Protein AF-A0A1Y3M744-F1 (afdb_monomer_lite)

Organism: NCBI:txid64104

Radius of gyration: 19.41 Å; chains: 1; bounding box: 50×24×48 Å

Secondary structure (DSSP, 8-state):
-HHHHHHHHHHHHHHHHHHHHHHHHHHHHH--EETTTEE-TTT-GGGSS--HHHHHHHHHHHHHHHHHHHHHHHHHTT--TTSHHHHHHHHHHHHHHHHHHHHHHHHHHHHHHHHHHHHHH-----

Sequence (126 aa):
MLIGFIVSGAVVVIMMIVILGIVIPFDRKYIVRTNGYKIDFTKTKIYFRWNVFDTISVCLAVYACICVQVLNILVSSGFTVQNPYVQFFTNQSQVWTLVASGYLISRISLTLKGIKEIKKHGADWE

pLDDT: mean 72.65, std 12.32, range [37.19, 88.81]

Structure (mmCIF, N/CA/C/O backbone):
data_AF-A0A1Y3M744-F1
#
_entry.id   AF-A0A1Y3M744-F1
#
loop_
_atom_site.group_PDB
_atom_site.id
_atom_site.type_symbol
_atom_site.label_atom_id
_atom_site.label_alt_id
_atom_site.label_comp_id
_atom_site.label_asym_id
_atom_site.label_entity_id
_atom_site.label_seq_id
_atom_site.pdbx_PDB_ins_code
_atom_site.Cartn_x
_atom_site.Cartn_y
_atom_site.Cartn_z
_atom_site.occupancy
_atom_site.B_iso_or_equiv
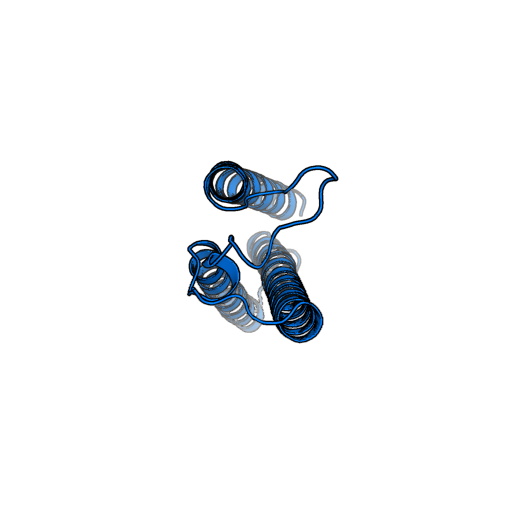_atom_site.auth_seq_id
_atom_site.auth_comp_id
_atom_site.auth_asym_id
_atom_site.auth_atom_id
_atom_site.pdbx_PDB_model_num
ATOM 1 N N . MET A 1 1 ? 15.277 9.211 -16.647 1.00 51.38 1 MET A N 1
ATOM 2 C CA . MET A 1 1 ? 15.242 9.380 -15.177 1.00 51.38 1 MET A CA 1
ATOM 3 C C . MET A 1 1 ? 13.916 9.971 -14.688 1.00 51.38 1 MET A C 1
ATOM 5 O O . MET A 1 1 ? 13.232 9.293 -13.945 1.00 51.38 1 MET A O 1
ATOM 9 N N . LEU A 1 2 ? 13.469 11.156 -15.134 1.00 60.50 2 LEU A N 1
ATOM 10 C CA . LEU A 1 2 ? 12.217 11.754 -14.616 1.00 60.50 2 LEU A CA 1
ATOM 11 C C . LEU A 1 2 ? 10.923 10.988 -14.957 1.00 60.50 2 LEU A C 1
ATOM 13 O O . LEU A 1 2 ? 10.002 10.958 -14.148 1.00 60.50 2 LEU A O 1
ATOM 17 N N . ILE A 1 3 ? 10.843 10.358 -16.132 1.00 71.62 3 ILE A N 1
ATOM 18 C CA . ILE A 1 3 ? 9.584 9.776 -16.630 1.00 71.62 3 ILE A CA 1
ATOM 19 C C . ILE A 1 3 ? 9.099 8.614 -15.745 1.00 71.62 3 IL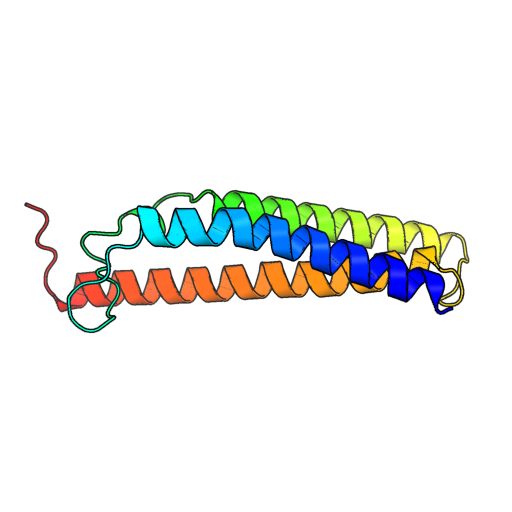E A C 1
ATOM 21 O O . ILE A 1 3 ? 7.920 8.562 -15.411 1.00 71.62 3 ILE A O 1
ATOM 25 N N . GLY A 1 4 ? 9.998 7.727 -15.296 1.00 61.84 4 GLY A N 1
ATOM 26 C CA . GLY A 1 4 ? 9.630 6.597 -14.428 1.00 61.84 4 GLY A CA 1
ATOM 27 C C . GLY A 1 4 ? 9.082 7.043 -13.067 1.00 61.84 4 GLY A C 1
ATOM 28 O O . GLY A 1 4 ? 8.125 6.462 -12.559 1.00 61.84 4 GLY A O 1
ATOM 29 N N . PHE A 1 5 ? 9.631 8.127 -12.511 1.00 68.38 5 PHE A N 1
ATOM 30 C CA . PHE A 1 5 ? 9.164 8.711 -11.254 1.00 68.38 5 PHE A CA 1
ATOM 31 C C . PHE A 1 5 ? 7.817 9.430 -11.410 1.00 68.38 5 PHE A C 1
ATOM 33 O O . PHE A 1 5 ? 6.920 9.219 -10.598 1.00 68.38 5 PHE A O 1
ATOM 40 N N . ILE A 1 6 ? 7.642 10.221 -12.477 1.00 75.69 6 ILE A N 1
ATOM 41 C CA . ILE A 1 6 ? 6.385 10.933 -12.764 1.00 75.69 6 ILE A CA 1
ATOM 42 C C . ILE A 1 6 ? 5.239 9.940 -12.987 1.00 75.69 6 ILE A C 1
ATOM 44 O O . ILE A 1 6 ? 4.171 10.088 -12.394 1.00 75.69 6 ILE A O 1
ATOM 48 N N . VAL A 1 7 ? 5.468 8.900 -13.795 1.00 75.75 7 VAL A N 1
ATOM 49 C CA . VAL A 1 7 ? 4.457 7.867 -14.067 1.00 75.75 7 VAL A CA 1
ATOM 50 C C . VAL A 1 7 ? 4.136 7.078 -12.795 1.00 75.75 7 VAL A C 1
ATOM 52 O O . VAL A 1 7 ? 2.966 6.852 -12.499 1.00 75.75 7 VAL A O 1
ATOM 55 N N . SER A 1 8 ? 5.145 6.729 -11.987 1.00 73.56 8 SER A N 1
ATOM 56 C CA . SER A 1 8 ? 4.919 6.094 -10.682 1.00 73.56 8 SER A CA 1
ATOM 57 C C . SER A 1 8 ? 4.084 6.977 -9.754 1.00 73.56 8 SER A C 1
ATOM 59 O O . SER A 1 8 ? 3.121 6.500 -9.157 1.00 73.56 8 SER A O 1
ATOM 61 N N . GLY A 1 9 ? 4.409 8.267 -9.656 1.00 75.19 9 GLY A N 1
ATOM 62 C CA . GLY A 1 9 ? 3.666 9.221 -8.834 1.00 75.19 9 GLY A CA 1
ATOM 63 C C . GLY A 1 9 ? 2.202 9.334 -9.256 1.00 75.19 9 GLY A C 1
ATOM 64 O O . GLY A 1 9 ? 1.315 9.257 -8.409 1.00 75.19 9 GLY A O 1
ATOM 65 N N . ALA A 1 10 ? 1.936 9.422 -10.561 1.00 81.00 10 ALA A N 1
ATOM 66 C CA . ALA A 1 10 ? 0.575 9.465 -11.088 1.00 81.00 10 ALA A CA 1
ATOM 67 C C . ALA A 1 10 ? -0.230 8.205 -10.720 1.00 81.00 10 ALA A C 1
ATOM 69 O O . ALA A 1 10 ? -1.366 8.314 -10.261 1.00 81.00 10 ALA A O 1
ATOM 70 N N . VAL A 1 11 ? 0.372 7.016 -10.843 1.00 81.31 11 VAL A N 1
ATOM 71 C CA . VAL A 1 11 ? -0.281 5.746 -10.478 1.00 81.31 11 VAL A CA 1
ATOM 72 C C . VAL A 1 11 ? -0.589 5.680 -8.980 1.00 81.31 11 VAL A C 1
ATOM 74 O O . VAL A 1 11 ? -1.689 5.268 -8.610 1.00 81.31 11 VAL A O 1
ATOM 77 N N . VAL A 1 12 ? 0.329 6.136 -8.115 1.00 83.06 12 VAL A N 1
ATOM 78 C CA . VAL A 1 12 ? 0.074 6.207 -6.663 1.00 83.06 12 VAL A CA 1
ATO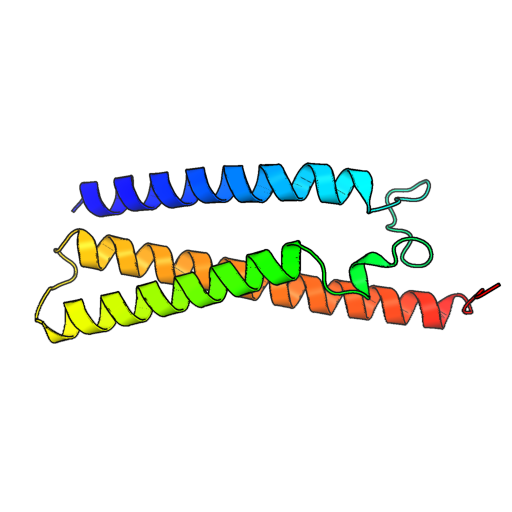M 79 C C . VAL A 1 12 ? -1.112 7.120 -6.367 1.00 83.06 12 VAL A C 1
ATOM 81 O O . VAL A 1 12 ? -2.008 6.729 -5.621 1.00 83.06 12 VAL A O 1
ATOM 84 N N . VAL A 1 13 ? -1.147 8.314 -6.963 1.00 84.12 13 VAL A N 1
ATOM 85 C CA . VAL A 1 13 ? -2.223 9.288 -6.731 1.00 84.12 13 VAL A CA 1
ATOM 86 C C . VAL A 1 13 ? -3.575 8.734 -7.177 1.00 84.12 13 VAL A C 1
ATOM 88 O O . VAL A 1 13 ? -4.541 8.810 -6.420 1.00 84.12 13 VAL A O 1
ATOM 91 N N . ILE A 1 14 ? -3.651 8.124 -8.362 1.00 86.25 14 ILE A N 1
ATOM 92 C CA . ILE A 1 14 ? -4.899 7.546 -8.882 1.00 86.25 14 ILE A CA 1
ATOM 93 C C . ILE A 1 14 ? -5.393 6.419 -7.971 1.00 86.25 14 ILE A C 1
ATOM 95 O O . ILE A 1 14 ? -6.554 6.418 -7.561 1.00 86.25 14 ILE A O 1
ATOM 99 N N . MET A 1 15 ? -4.514 5.487 -7.600 1.00 80.94 15 MET A N 1
ATOM 100 C CA . MET A 1 15 ? -4.868 4.382 -6.707 1.00 80.94 15 MET A CA 1
ATOM 101 C C . MET A 1 15 ? -5.301 4.890 -5.325 1.00 80.94 15 MET A C 1
ATOM 103 O O . MET A 1 15 ? -6.272 4.385 -4.767 1.00 80.94 15 MET A O 1
ATOM 107 N N . MET A 1 16 ? -4.657 5.934 -4.794 1.00 80.69 16 MET A N 1
ATOM 108 C CA . MET A 1 16 ? -5.069 6.570 -3.539 1.00 80.69 16 MET A CA 1
ATOM 109 C C . MET A 1 16 ? -6.458 7.206 -3.630 1.00 80.69 16 MET A C 1
ATOM 111 O O . MET A 1 16 ? -7.242 7.062 -2.695 1.00 80.69 16 MET A O 1
ATOM 115 N N . ILE A 1 17 ? -6.796 7.865 -4.742 1.00 83.50 17 ILE A N 1
ATOM 116 C CA . ILE A 1 17 ? -8.138 8.427 -4.958 1.00 83.50 17 ILE A CA 1
ATOM 117 C C . ILE A 1 17 ? -9.188 7.312 -4.972 1.00 83.50 17 ILE A C 1
ATOM 119 O O . ILE A 1 17 ? -10.223 7.449 -4.324 1.00 83.50 17 ILE A O 1
ATOM 123 N N . VAL A 1 18 ? -8.914 6.197 -5.656 1.00 82.81 18 VAL A N 1
ATOM 124 C CA . VAL A 1 18 ? -9.824 5.039 -5.694 1.00 82.81 18 VAL A CA 1
ATOM 125 C C . VAL A 1 18 ? -10.007 4.446 -4.298 1.00 82.81 18 VAL A C 1
ATOM 127 O O . VAL A 1 18 ? -11.139 4.231 -3.866 1.00 82.81 18 VAL A O 1
ATOM 130 N N . ILE A 1 19 ? -8.909 4.239 -3.565 1.00 78.81 19 ILE A N 1
ATOM 131 C CA . ILE A 1 19 ? -8.952 3.715 -2.197 1.00 78.81 19 ILE A CA 1
ATOM 132 C C . ILE A 1 19 ? -9.774 4.653 -1.312 1.00 78.81 19 ILE A C 1
ATOM 134 O O . ILE A 1 19 ? -10.741 4.203 -0.704 1.00 78.81 19 ILE A O 1
ATOM 138 N N . LEU A 1 20 ? -9.468 5.955 -1.284 1.00 76.81 20 LEU A N 1
ATOM 139 C CA . LEU A 1 20 ? -10.203 6.944 -0.486 1.00 76.81 20 LEU A CA 1
ATOM 140 C C . LEU A 1 20 ? -11.681 7.045 -0.886 1.00 76.81 20 LEU A C 1
ATOM 142 O O . LEU A 1 20 ? -12.542 7.167 -0.013 1.00 76.81 20 LEU A O 1
ATOM 146 N N . GLY A 1 21 ? -11.983 6.932 -2.180 1.00 77.50 21 GLY A N 1
ATOM 147 C CA . GLY A 1 21 ? -13.343 6.900 -2.710 1.00 77.50 21 GLY A CA 1
ATOM 148 C C . GLY A 1 21 ? -14.165 5.717 -2.197 1.00 77.50 21 GLY A C 1
ATOM 149 O O . GLY A 1 21 ? -15.374 5.850 -2.042 1.00 77.50 21 GLY A O 1
ATOM 150 N N . ILE A 1 22 ? -13.524 4.593 -1.867 1.00 76.00 22 ILE A N 1
ATOM 151 C CA . ILE A 1 22 ? -14.171 3.442 -1.222 1.00 76.00 22 ILE A CA 1
ATOM 152 C C . ILE A 1 22 ? -14.175 3.608 0.304 1.00 76.00 22 ILE A C 1
ATOM 154 O O . ILE A 1 22 ? -15.187 3.331 0.947 1.00 76.00 22 ILE A O 1
ATOM 158 N N . VAL A 1 23 ? -13.075 4.106 0.884 1.00 71.12 23 VAL A N 1
ATOM 159 C CA . VAL A 1 23 ? -12.886 4.273 2.334 1.00 71.12 23 VAL A CA 1
ATOM 160 C C . VAL A 1 23 ? -13.930 5.203 2.937 1.00 71.12 23 VAL A C 1
ATOM 162 O O . VAL A 1 23 ? -14.593 4.841 3.903 1.00 71.12 23 VAL A O 1
ATOM 165 N N . ILE A 1 24 ? -14.078 6.407 2.383 1.00 72.88 24 ILE A N 1
ATOM 166 C CA . ILE A 1 24 ? -14.909 7.476 2.949 1.00 72.88 24 ILE A CA 1
ATOM 167 C C . ILE A 1 24 ? -16.391 7.080 3.070 1.00 72.88 24 ILE A C 1
ATOM 169 O O . ILE A 1 24 ? -16.958 7.266 4.152 1.00 72.88 24 ILE A O 1
ATOM 173 N N . PRO A 1 25 ? -17.060 6.543 2.028 1.00 68.31 25 PRO A N 1
ATOM 174 C CA . PRO A 1 25 ? -18.454 6.131 2.157 1.00 68.31 25 PRO A CA 1
ATOM 175 C C . PRO A 1 25 ? -18.612 4.935 3.098 1.00 68.31 25 PRO A C 1
ATOM 177 O O . PRO A 1 25 ? -19.610 4.869 3.815 1.00 68.31 25 PRO A O 1
ATOM 180 N N . PHE A 1 26 ? -17.637 4.022 3.151 1.00 65.62 26 PHE A N 1
ATOM 181 C CA . PHE A 1 26 ? -17.658 2.917 4.107 1.00 65.62 26 PHE A CA 1
ATOM 182 C C . PHE A 1 26 ? -17.506 3.409 5.554 1.00 65.62 26 PHE A C 1
ATOM 184 O O . PHE A 1 26 ? -18.285 2.997 6.409 1.00 65.62 26 PHE A O 1
ATOM 191 N N . ASP A 1 27 ? -16.562 4.317 5.824 1.00 64.69 27 ASP A N 1
ATOM 192 C CA . ASP A 1 27 ? -16.350 4.934 7.141 1.00 64.69 27 ASP A CA 1
ATOM 193 C C . ASP A 1 27 ? -17.641 5.610 7.618 1.00 64.69 27 ASP A C 1
ATOM 195 O O . ASP A 1 27 ? -18.153 5.296 8.690 1.00 64.69 27 ASP A O 1
ATOM 199 N N . ARG A 1 28 ? -18.258 6.442 6.767 1.00 64.38 28 ARG A N 1
ATOM 200 C CA . ARG A 1 28 ? -19.509 7.142 7.106 1.00 64.38 28 ARG A CA 1
ATOM 201 C C . ARG A 1 28 ? -20.707 6.217 7.298 1.00 64.38 28 ARG A C 1
ATOM 203 O O . ARG A 1 28 ? -21.573 6.525 8.109 1.00 64.38 28 ARG A O 1
ATOM 210 N N . LYS A 1 29 ? -20.802 5.132 6.527 1.00 63.31 29 LYS A N 1
ATOM 211 C CA . LYS A 1 29 ? -21.967 4.235 6.562 1.00 63.31 29 LYS A CA 1
ATOM 212 C C . LYS A 1 29 ? -21.929 3.276 7.747 1.00 63.31 29 LYS A C 1
ATOM 214 O O . LYS A 1 29 ? -22.979 2.871 8.235 1.00 63.31 29 LYS A O 1
ATOM 219 N N . TYR A 1 30 ? -20.732 2.897 8.180 1.00 57.97 30 TYR A N 1
ATOM 220 C CA . TYR A 1 30 ? -20.555 1.782 9.097 1.00 57.97 30 TYR A CA 1
ATOM 221 C C . TYR A 1 30 ? -19.927 2.152 10.438 1.00 57.97 30 TYR A C 1
ATOM 223 O O . TYR A 1 30 ? -20.042 1.362 11.372 1.00 57.97 30 TYR A O 1
ATOM 231 N N . ILE A 1 31 ? -19.297 3.322 10.564 1.00 58.75 31 ILE A N 1
ATOM 232 C CA . ILE A 1 31 ? -18.740 3.792 11.834 1.00 58.75 31 ILE A CA 1
ATOM 233 C C . ILE A 1 31 ? -19.739 4.730 12.497 1.00 58.75 31 ILE A C 1
ATOM 235 O O . ILE A 1 31 ? -19.871 5.899 12.136 1.00 58.75 31 ILE A O 1
ATOM 239 N N . VAL A 1 32 ? -20.420 4.213 13.518 1.00 58.16 32 VAL A N 1
ATOM 240 C CA . VAL A 1 32 ? -21.303 5.019 14.360 1.00 58.16 32 VAL A CA 1
ATOM 241 C C . VAL A 1 32 ? -20.439 5.713 15.412 1.00 58.16 32 VAL A C 1
ATOM 243 O O . VAL A 1 32 ? -19.818 5.071 16.260 1.00 58.16 32 VAL A O 1
ATOM 246 N N . ARG A 1 33 ? -20.358 7.043 15.330 1.00 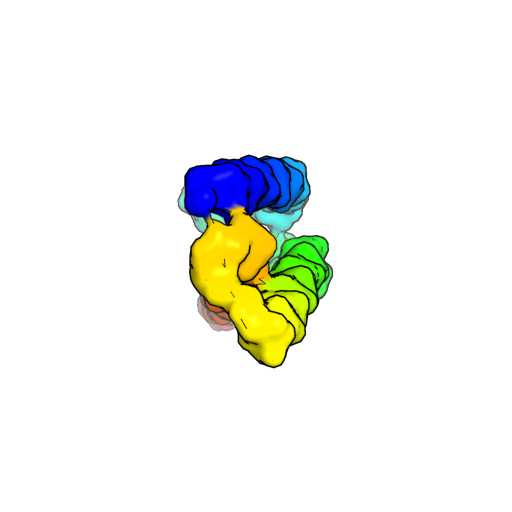58.84 33 ARG A N 1
ATOM 247 C CA . ARG A 1 33 ? -19.681 7.882 16.326 1.00 58.84 33 ARG A CA 1
ATOM 248 C C . ARG A 1 33 ? -20.740 8.434 17.278 1.00 58.84 33 ARG A C 1
ATOM 250 O O . ARG A 1 33 ? -21.683 9.079 16.825 1.00 58.84 33 ARG A O 1
ATOM 257 N N . THR A 1 34 ? -20.592 8.176 18.574 1.00 51.22 34 THR A N 1
ATOM 258 C CA . THR A 1 34 ? -21.461 8.755 19.612 1.00 51.22 34 THR A CA 1
ATOM 259 C C . THR A 1 34 ? -21.035 10.202 19.903 1.00 51.22 34 THR A C 1
ATOM 261 O O . THR A 1 34 ? -19.919 10.620 19.570 1.00 51.22 34 THR A O 1
ATOM 264 N N . ASN A 1 35 ? -21.950 10.990 20.477 1.00 38.19 35 ASN A N 1
ATOM 265 C CA . ASN A 1 35 ? -21.772 12.406 20.801 1.00 38.19 35 ASN A CA 1
ATOM 266 C C . ASN A 1 35 ? -20.433 12.643 21.538 1.00 38.19 35 ASN A C 1
ATOM 268 O O . ASN A 1 35 ? -20.234 12.146 22.645 1.00 38.19 35 ASN A O 1
ATOM 272 N N . GLY A 1 36 ? -19.495 13.351 20.891 1.00 48.94 36 GLY A N 1
ATOM 273 C CA . GLY A 1 36 ? -18.125 13.567 21.388 1.00 48.94 36 GLY A CA 1
ATOM 274 C C . GLY A 1 36 ? -16.983 12.927 20.578 1.00 48.94 36 GLY A C 1
ATOM 275 O O . GLY A 1 36 ? -15.886 12.785 21.113 1.00 48.94 36 GLY A O 1
ATOM 276 N N . TYR A 1 37 ? -17.201 12.541 19.310 1.00 54.69 37 TYR A N 1
ATOM 277 C CA . TYR A 1 37 ? -16.178 11.986 18.390 1.00 54.69 37 TYR A CA 1
ATOM 278 C C . TYR A 1 37 ? -15.527 10.659 18.826 1.00 54.69 37 TYR A C 1
ATOM 280 O O . TYR A 1 37 ? -14.594 10.185 18.173 1.00 54.69 37 TYR A O 1
ATOM 288 N N . LYS A 1 38 ? -16.023 10.018 19.887 1.00 54.28 38 LYS A N 1
ATOM 289 C CA . LYS A 1 38 ? -15.578 8.678 20.277 1.00 54.28 38 LYS A CA 1
ATOM 290 C C . LYS A 1 38 ? -16.302 7.638 19.422 1.00 54.28 38 LYS A C 1
ATOM 292 O O . LYS A 1 38 ? -17.522 7.683 19.260 1.00 54.28 38 LYS A O 1
ATOM 297 N N . ILE A 1 39 ? -15.521 6.743 18.819 1.00 58.47 39 ILE A N 1
ATOM 298 C CA . ILE A 1 39 ? -16.033 5.613 18.039 1.00 58.47 39 ILE A CA 1
ATOM 299 C C . ILE A 1 39 ? -16.720 4.668 19.020 1.00 58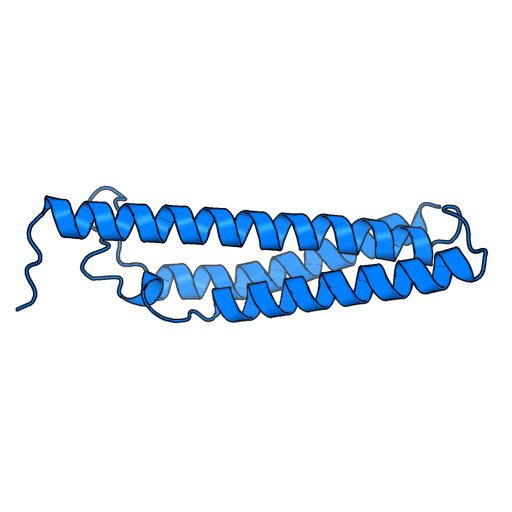.47 39 ILE A C 1
ATOM 301 O O . ILE A 1 39 ? -16.093 4.223 19.976 1.00 58.47 39 ILE A O 1
ATOM 305 N N . ASP A 1 40 ? -17.997 4.375 18.791 1.00 55.97 40 ASP A N 1
ATOM 306 C CA . ASP A 1 40 ? -18.750 3.467 19.648 1.00 55.97 40 ASP A CA 1
ATOM 307 C C . ASP A 1 40 ? -18.467 2.025 19.195 1.00 55.97 40 ASP A C 1
ATOM 309 O O . ASP A 1 40 ? -19.059 1.506 18.237 1.00 55.97 40 ASP A O 1
ATOM 313 N N . PHE A 1 41 ? -17.471 1.395 19.825 1.00 54.38 41 PHE A N 1
ATOM 314 C CA . PHE A 1 41 ? -17.028 0.033 19.497 1.00 54.38 41 PHE A CA 1
ATOM 315 C C . PHE A 1 41 ? -18.090 -1.030 19.821 1.00 54.38 41 PHE A C 1
ATOM 317 O O . PHE A 1 41 ? -18.046 -2.123 19.260 1.00 54.38 41 PHE A O 1
ATOM 324 N N . THR A 1 42 ? -19.073 -0.692 20.657 1.00 51.69 42 THR A N 1
ATOM 325 C CA . THR A 1 42 ? -20.212 -1.536 21.048 1.00 51.69 42 THR A CA 1
ATOM 326 C C . THR A 1 42 ? -21.223 -1.715 19.910 1.00 51.69 42 THR A C 1
ATOM 328 O O . THR A 1 42 ? -21.731 -2.813 19.690 1.00 51.69 42 THR A O 1
ATOM 331 N N . LYS A 1 43 ? -21.470 -0.665 19.110 1.00 52.19 43 LYS A N 1
ATOM 332 C CA . LYS A 1 43 ? -22.359 -0.731 17.930 1.00 52.19 43 LYS A CA 1
ATOM 333 C C . LYS A 1 43 ? -21.619 -1.048 16.628 1.00 52.19 43 LYS A C 1
ATOM 335 O O . LYS A 1 43 ? -22.199 -1.628 15.708 1.00 52.19 43 LYS A O 1
ATOM 340 N N . THR A 1 44 ? -20.331 -0.721 16.539 1.00 54.56 44 THR A N 1
ATOM 341 C CA . THR A 1 44 ? -19.541 -0.888 15.310 1.00 54.56 44 THR A CA 1
ATOM 342 C C . THR A 1 44 ? -18.944 -2.301 15.204 1.00 54.56 44 THR A C 1
ATOM 344 O O . THR A 1 44 ? -17.740 -2.505 15.359 1.00 54.56 44 THR A O 1
ATOM 347 N N . LYS A 1 45 ? -19.775 -3.305 14.877 1.00 53.53 45 LYS A N 1
ATOM 348 C CA . LYS A 1 45 ? -19.354 -4.721 14.697 1.00 53.53 45 LYS A CA 1
ATOM 349 C C . LYS A 1 45 ? -18.373 -4.961 13.531 1.00 53.53 45 LYS A C 1
ATOM 351 O O . LYS A 1 45 ? -17.859 -6.066 13.371 1.00 53.53 45 LYS A O 1
ATOM 356 N N . ILE A 1 46 ? -18.099 -3.948 12.711 1.00 54.03 46 ILE A N 1
ATOM 357 C CA . ILE A 1 46 ? -17.268 -4.059 11.502 1.00 54.03 46 ILE A CA 1
ATOM 358 C C . ILE A 1 46 ? -15.772 -4.166 11.785 1.00 54.03 46 ILE A C 1
ATOM 360 O O . ILE A 1 46 ? -15.052 -4.732 10.973 1.00 54.03 46 ILE A O 1
ATOM 364 N N . TYR A 1 47 ? -15.309 -3.744 12.962 1.00 55.03 47 TYR A N 1
ATOM 365 C CA . TYR A 1 47 ? -13.924 -3.986 13.383 1.00 55.03 47 TYR A CA 1
ATOM 366 C C . TYR A 1 47 ? -13.657 -5.428 13.846 1.00 55.03 47 TYR A C 1
ATOM 368 O O . TYR A 1 47 ? -12.497 -5.814 13.992 1.00 55.03 47 TYR A O 1
ATOM 376 N N . PHE A 1 48 ? -14.712 -6.218 14.079 1.00 53.47 48 PHE A N 1
ATOM 377 C CA . PHE A 1 48 ? -14.628 -7.618 14.514 1.00 53.47 48 PHE A CA 1
ATOM 378 C C . PHE A 1 48 ? -14.910 -8.629 13.392 1.00 53.47 48 PHE A C 1
ATOM 380 O O . PHE A 1 48 ? -14.739 -9.828 13.599 1.00 53.47 48 PHE A O 1
ATOM 387 N N . ARG A 1 49 ? -15.320 -8.174 12.201 1.00 60.00 49 ARG A N 1
ATOM 388 C CA . ARG A 1 49 ? -15.543 -9.024 11.019 1.00 60.00 49 ARG A CA 1
ATOM 389 C C . ARG A 1 49 ? -14.576 -8.638 9.906 1.00 60.00 49 ARG A C 1
ATOM 391 O O . ARG A 1 49 ? -14.100 -7.510 9.871 1.00 60.00 49 ARG A O 1
ATOM 398 N N . TRP A 1 50 ? -14.317 -9.579 8.997 1.00 57.28 50 TRP A N 1
ATOM 399 C CA . TRP A 1 50 ? -13.540 -9.319 7.786 1.00 57.28 50 TRP A CA 1
ATOM 400 C C . TRP A 1 50 ? -14.169 -8.161 7.013 1.00 57.28 50 TRP A C 1
ATOM 402 O O . TRP A 1 50 ? -15.325 -8.251 6.589 1.00 57.28 50 TRP A O 1
ATOM 412 N N . ASN A 1 51 ? -13.429 -7.067 6.871 1.00 68.44 51 ASN A N 1
ATOM 413 C CA . ASN A 1 51 ? -13.938 -5.850 6.261 1.00 68.44 51 ASN A CA 1
ATOM 414 C C . ASN A 1 51 ? -13.455 -5.731 4.808 1.00 68.44 51 ASN A C 1
ATOM 416 O O . ASN A 1 51 ? -12.423 -6.283 4.434 1.00 68.44 51 ASN A O 1
ATOM 420 N N . VAL A 1 52 ? -14.166 -4.962 3.981 1.00 68.19 52 VAL A N 1
ATOM 421 C CA . VAL A 1 52 ? -13.753 -4.681 2.591 1.00 68.19 52 VAL A CA 1
ATOM 422 C C . VAL A 1 52 ? -12.350 -4.067 2.550 1.00 68.19 52 VAL A C 1
ATOM 424 O O . VAL A 1 52 ? -11.572 -4.341 1.642 1.00 68.19 52 VAL A O 1
ATOM 427 N N . PHE A 1 53 ? -11.985 -3.313 3.583 1.00 69.50 53 PHE A N 1
ATOM 428 C CA . PHE A 1 53 ? -10.641 -2.777 3.755 1.00 69.50 53 PHE A CA 1
ATOM 429 C C . PHE A 1 53 ? -9.562 -3.832 4.017 1.00 69.50 53 PHE A C 1
ATOM 431 O O . PHE A 1 53 ? -8.456 -3.665 3.512 1.00 69.50 53 PHE A O 1
ATOM 438 N N . ASP A 1 54 ? -9.864 -4.908 4.756 1.00 73.19 54 ASP A N 1
ATOM 439 C CA . ASP A 1 54 ? -8.924 -6.023 4.924 1.00 73.19 54 ASP A CA 1
ATOM 440 C C . ASP A 1 54 ? -8.676 -6.682 3.559 1.00 73.19 54 ASP A C 1
ATOM 442 O O . ASP A 1 54 ? -7.527 -6.910 3.189 1.00 73.19 54 ASP A O 1
ATOM 446 N N . THR A 1 55 ? -9.725 -6.886 2.748 1.00 80.00 55 THR A N 1
ATOM 447 C CA . THR A 1 55 ? -9.579 -7.399 1.373 1.00 80.00 55 THR A CA 1
ATOM 448 C C . THR A 1 55 ? -8.738 -6.466 0.500 1.00 80.00 55 THR A C 1
ATOM 450 O O . THR A 1 55 ? -7.821 -6.930 -0.171 1.00 80.00 55 THR A O 1
ATOM 453 N N . ILE A 1 56 ? -9.000 -5.153 0.529 1.00 80.69 56 ILE A N 1
ATOM 454 C CA . ILE A 1 56 ? -8.221 -4.159 -0.228 1.00 80.69 56 ILE A CA 1
ATOM 455 C C . ILE A 1 56 ? -6.755 -4.182 0.216 1.00 80.69 56 ILE A C 1
ATOM 457 O O . ILE A 1 56 ? -5.866 -4.205 -0.629 1.00 80.69 56 ILE A O 1
ATOM 461 N N . SER A 1 57 ? -6.488 -4.226 1.523 1.00 82.56 57 SER A N 1
ATOM 462 C CA . SER A 1 57 ? -5.128 -4.273 2.065 1.00 82.56 57 SER A CA 1
ATOM 463 C C . SER A 1 57 ? -4.383 -5.543 1.647 1.00 82.56 57 SER A C 1
ATOM 465 O O . SER A 1 57 ? -3.230 -5.457 1.225 1.00 82.56 57 SER A O 1
ATOM 467 N N . VAL A 1 58 ? -5.046 -6.704 1.671 1.00 83.94 58 VAL A N 1
ATOM 468 C CA . VAL A 1 58 ? -4.476 -7.969 1.182 1.00 83.94 58 VAL A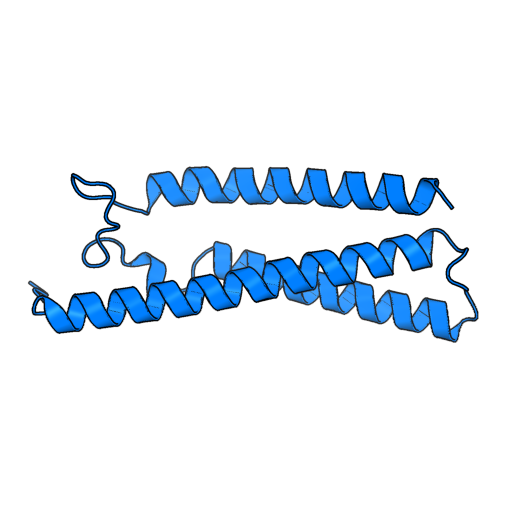 CA 1
ATOM 469 C C . VAL A 1 58 ? -4.187 -7.892 -0.318 1.00 83.94 58 VAL A C 1
ATOM 471 O O . VAL A 1 58 ? -3.091 -8.254 -0.741 1.00 83.94 58 VAL A O 1
ATOM 474 N N . CYS A 1 59 ? -5.109 -7.365 -1.128 1.00 85.00 59 CYS A N 1
ATOM 475 C CA . CYS A 1 59 ? -4.872 -7.153 -2.558 1.00 85.00 59 CYS A CA 1
ATOM 476 C C . CYS A 1 59 ? -3.686 -6.207 -2.814 1.00 85.00 59 CYS A C 1
ATOM 478 O O . CYS A 1 59 ? -2.864 -6.488 -3.685 1.00 85.00 59 CYS A O 1
ATOM 480 N N . LEU A 1 60 ? -3.556 -5.126 -2.037 1.00 83.31 60 LEU A N 1
ATOM 481 C CA . LEU A 1 60 ? -2.414 -4.206 -2.097 1.00 83.31 60 LEU A CA 1
ATOM 482 C C . LEU A 1 60 ? -1.097 -4.900 -1.729 1.00 83.31 60 LEU A C 1
ATOM 484 O O . LEU A 1 60 ? -0.085 -4.668 -2.386 1.00 83.31 60 LEU A O 1
ATOM 488 N N . ALA A 1 61 ? -1.102 -5.759 -0.708 1.00 83.38 61 ALA A N 1
ATOM 489 C CA . ALA A 1 61 ? 0.075 -6.521 -0.303 1.00 83.38 61 ALA A CA 1
ATOM 490 C C . ALA A 1 61 ? 0.505 -7.515 -1.394 1.00 83.38 61 ALA A C 1
ATOM 492 O O . ALA A 1 61 ? 1.684 -7.586 -1.735 1.00 83.38 61 ALA A O 1
ATOM 493 N N . VAL A 1 62 ? -0.451 -8.223 -2.007 1.00 88.38 62 VAL A N 1
ATOM 494 C CA . VAL A 1 62 ? -0.185 -9.114 -3.150 1.00 88.38 62 VAL A CA 1
ATOM 495 C C . VAL A 1 62 ? 0.372 -8.325 -4.335 1.00 88.38 62 VAL A C 1
ATOM 497 O O . VAL A 1 62 ? 1.359 -8.744 -4.939 1.00 88.38 62 VAL A O 1
ATOM 500 N N . TYR A 1 63 ? -0.202 -7.158 -4.639 1.00 85.75 63 TYR A N 1
ATOM 501 C CA . TYR A 1 63 ? 0.313 -6.268 -5.678 1.00 85.75 63 TYR A CA 1
ATOM 502 C C . TYR A 1 63 ? 1.756 -5.830 -5.393 1.00 85.75 63 TYR A C 1
ATOM 504 O O . TYR A 1 63 ? 2.612 -5.931 -6.272 1.00 85.75 63 TYR A O 1
ATOM 512 N N . ALA A 1 64 ? 2.060 -5.426 -4.156 1.00 86.25 64 ALA A N 1
ATOM 513 C CA . ALA A 1 64 ? 3.414 -5.066 -3.751 1.00 86.25 64 ALA A CA 1
ATOM 514 C C . ALA A 1 64 ? 4.394 -6.240 -3.927 1.00 86.25 64 ALA A C 1
ATOM 516 O O . ALA A 1 64 ? 5.480 -6.044 -4.473 1.00 86.25 64 ALA A O 1
ATOM 517 N N . CYS A 1 65 ? 3.998 -7.464 -3.557 1.00 87.31 65 CYS A N 1
ATOM 518 C CA . CYS A 1 65 ? 4.800 -8.665 -3.796 1.00 87.31 65 CYS A CA 1
ATOM 519 C C . CYS A 1 65 ? 5.072 -8.889 -5.288 1.00 87.31 65 CYS A C 1
ATOM 521 O O . CYS A 1 65 ? 6.217 -9.138 -5.658 1.00 87.31 65 CYS A O 1
ATOM 523 N N . ILE A 1 66 ? 4.065 -8.752 -6.157 1.00 88.81 66 ILE A N 1
ATOM 524 C CA . ILE A 1 66 ? 4.257 -8.870 -7.611 1.00 88.81 66 ILE A CA 1
ATOM 525 C C . ILE A 1 66 ? 5.245 -7.804 -8.106 1.00 88.81 66 ILE A C 1
ATOM 527 O O . ILE A 1 66 ? 6.160 -8.132 -8.861 1.00 88.81 66 ILE A O 1
ATOM 531 N N . CYS A 1 67 ? 5.133 -6.554 -7.640 1.00 85.88 67 CYS A N 1
ATOM 532 C CA . CYS A 1 67 ? 6.084 -5.495 -7.989 1.00 85.88 67 CYS A CA 1
ATOM 533 C C . CYS A 1 67 ? 7.524 -5.834 -7.572 1.00 85.88 67 CYS A C 1
ATOM 535 O O . CYS A 1 67 ? 8.444 -5.593 -8.351 1.00 85.88 67 CYS A O 1
ATOM 537 N N . VAL A 1 68 ? 7.730 -6.418 -6.386 1.00 86.94 68 VAL A N 1
ATOM 538 C CA . VAL A 1 68 ? 9.059 -6.868 -5.930 1.00 86.94 68 VAL A CA 1
ATOM 539 C C . VAL A 1 68 ? 9.584 -8.021 -6.788 1.00 86.94 68 VAL A C 1
ATOM 541 O O . VAL A 1 68 ? 10.763 -8.038 -7.135 1.00 86.94 68 VAL A O 1
ATOM 544 N N . GLN A 1 69 ? 8.732 -8.971 -7.177 1.00 85.69 69 GLN A N 1
ATOM 545 C CA . GLN A 1 69 ? 9.152 -10.089 -8.028 1.00 85.69 69 GLN A CA 1
ATOM 546 C C . GLN A 1 69 ? 9.566 -9.619 -9.423 1.00 85.69 69 GLN A C 1
ATOM 548 O O . GLN A 1 69 ? 10.621 -10.010 -9.918 1.00 85.69 69 GLN A O 1
ATOM 553 N N . VAL A 1 70 ? 8.787 -8.720 -10.029 1.00 85.50 70 VAL A N 1
ATOM 554 C CA . VAL A 1 70 ? 9.142 -8.107 -11.315 1.00 85.50 70 VAL A CA 1
ATOM 555 C C . VAL A 1 70 ? 10.445 -7.315 -11.184 1.00 85.50 70 VAL A C 1
ATOM 557 O O . VAL A 1 70 ? 11.331 -7.459 -12.023 1.00 85.50 70 VAL A O 1
ATOM 560 N N . LEU A 1 71 ? 10.622 -6.556 -10.099 1.00 85.88 71 LEU A N 1
ATOM 561 C CA . LEU A 1 71 ? 11.871 -5.846 -9.823 1.00 85.88 71 LEU A CA 1
ATOM 562 C C . LEU A 1 71 ? 13.078 -6.797 -9.752 1.00 85.88 71 LEU A C 1
ATOM 564 O O . LEU A 1 71 ? 14.092 -6.523 -10.390 1.00 85.88 71 LEU A O 1
ATOM 568 N N . ASN A 1 72 ? 12.966 -7.927 -9.047 1.00 83.25 72 ASN A N 1
ATOM 569 C CA . ASN A 1 72 ? 14.031 -8.935 -8.970 1.00 83.25 72 ASN A CA 1
ATOM 570 C C . ASN A 1 72 ? 14.387 -9.524 -10.345 1.00 83.25 72 ASN A C 1
ATOM 572 O O . ASN A 1 72 ? 15.565 -9.731 -10.641 1.00 83.25 72 ASN A O 1
ATOM 576 N N . ILE A 1 73 ? 13.397 -9.749 -11.216 1.00 85.94 73 ILE A N 1
ATOM 577 C CA . ILE A 1 73 ? 13.633 -10.215 -12.592 1.00 85.94 73 ILE A CA 1
ATOM 578 C C . ILE A 1 73 ? 14.374 -9.147 -13.409 1.00 85.94 73 ILE A C 1
ATOM 580 O O . ILE A 1 73 ? 15.338 -9.462 -14.106 1.00 85.94 73 ILE A O 1
ATOM 584 N N . LEU A 1 74 ? 13.981 -7.873 -13.308 1.00 82.31 74 LEU A N 1
ATOM 585 C CA . LEU A 1 74 ? 14.667 -6.796 -14.030 1.00 82.31 74 LEU A CA 1
ATOM 586 C C . LEU A 1 74 ? 16.114 -6.616 -13.549 1.00 82.31 74 LEU A C 1
ATOM 588 O O . LEU A 1 74 ? 17.014 -6.467 -14.374 1.00 82.31 74 LEU A O 1
ATOM 592 N N . VAL A 1 75 ? 16.344 -6.664 -12.236 1.00 82.50 75 VAL A N 1
ATOM 593 C CA . VAL A 1 75 ? 17.689 -6.535 -11.656 1.00 82.50 75 VAL A CA 1
ATOM 594 C C . VAL A 1 75 ? 18.573 -7.720 -12.056 1.00 82.50 75 VAL A C 1
ATOM 596 O O . VAL A 1 75 ? 19.706 -7.513 -12.485 1.00 82.50 75 VAL A O 1
ATOM 599 N N . SER A 1 76 ? 18.056 -8.953 -11.996 1.00 78.56 76 SER A N 1
ATOM 600 C CA . SER A 1 76 ? 18.799 -10.150 -12.433 1.00 78.56 76 SER A CA 1
ATOM 601 C C . SER A 1 76 ? 19.063 -10.186 -13.942 1.00 78.56 76 SER A C 1
ATOM 603 O O . SER A 1 76 ? 20.066 -10.747 -14.369 1.00 78.56 76 SER A O 1
ATOM 605 N N . SER A 1 77 ? 18.232 -9.513 -14.743 1.00 83.88 77 SER A N 1
ATOM 606 C CA . SER A 1 77 ? 18.457 -9.313 -16.184 1.00 83.88 77 SER A CA 1
ATOM 607 C C . SER A 1 77 ? 19.510 -8.234 -16.498 1.00 83.88 77 SER A C 1
ATOM 609 O O . SER A 1 77 ? 19.748 -7.929 -17.664 1.00 83.88 77 SER A O 1
ATOM 611 N N . GLY A 1 78 ? 20.135 -7.633 -15.478 1.00 80.06 78 GLY A N 1
ATOM 612 C CA . GLY A 1 78 ? 21.184 -6.623 -15.631 1.00 80.06 78 GLY A CA 1
ATOM 613 C C . GLY A 1 78 ? 20.673 -5.192 -15.822 1.00 80.06 78 GLY A C 1
ATOM 614 O O . GLY A 1 78 ? 21.469 -4.293 -16.099 1.00 80.06 78 GLY A O 1
ATOM 615 N N . PHE A 1 79 ? 19.367 -4.937 -15.666 1.00 80.25 79 PHE A N 1
ATOM 616 C CA . PHE A 1 79 ? 18.845 -3.572 -15.726 1.00 80.25 79 PHE A CA 1
ATOM 617 C C . PHE A 1 79 ? 19.202 -2.797 -14.458 1.00 80.25 79 PHE A C 1
ATOM 619 O O . PHE A 1 79 ? 18.931 -3.218 -13.335 1.00 80.25 79 PHE A O 1
ATOM 626 N N . THR A 1 80 ? 19.787 -1.617 -14.649 1.00 77.62 80 THR A N 1
ATOM 627 C CA . THR A 1 80 ? 20.210 -0.744 -13.554 1.00 77.62 80 THR A CA 1
ATOM 628 C C . THR A 1 80 ? 19.114 0.247 -13.160 1.00 77.62 80 THR A C 1
ATOM 630 O O . THR A 1 80 ? 18.105 0.419 -13.847 1.00 77.62 80 THR A O 1
ATOM 633 N N . VAL A 1 81 ? 19.350 0.977 -12.067 1.00 69.12 81 VAL A N 1
ATOM 634 C CA . VAL A 1 81 ? 18.461 2.023 -11.526 1.00 69.12 81 VAL A CA 1
ATOM 635 C C . VAL A 1 81 ? 18.226 3.181 -12.512 1.00 69.12 81 VAL A C 1
ATOM 637 O O . VAL A 1 81 ? 17.358 4.019 -12.286 1.00 69.12 81 VAL A O 1
ATOM 640 N N . GLN A 1 82 ? 18.964 3.255 -13.625 1.00 72.31 82 GLN A N 1
ATOM 641 C CA . GLN A 1 82 ? 18.702 4.233 -14.684 1.00 72.31 82 GLN A CA 1
ATOM 642 C C . GLN A 1 82 ? 17.512 3.852 -15.577 1.00 72.31 82 GLN A C 1
ATOM 644 O O . GLN A 1 82 ? 16.954 4.722 -16.252 1.00 72.31 82 GLN A O 1
ATOM 649 N N . ASN A 1 83 ? 17.097 2.581 -15.564 1.00 75.88 83 ASN A N 1
ATOM 650 C CA . ASN A 1 83 ? 15.947 2.121 -16.323 1.00 75.88 83 ASN A CA 1
ATOM 651 C C . ASN A 1 83 ? 14.636 2.618 -15.666 1.00 75.88 83 ASN A C 1
ATOM 653 O O . ASN A 1 83 ? 14.418 2.384 -14.472 1.00 75.88 83 ASN A O 1
ATOM 657 N N . PRO A 1 84 ? 13.737 3.278 -16.424 1.00 76.88 84 PRO A N 1
ATOM 658 C CA . PRO A 1 84 ? 12.481 3.805 -15.890 1.00 76.88 84 PRO A CA 1
ATOM 659 C C . PRO A 1 84 ? 11.574 2.730 -15.272 1.00 76.88 84 PRO A C 1
ATOM 661 O O . PRO A 1 84 ? 10.858 3.032 -14.318 1.00 76.88 84 PRO A O 1
ATOM 664 N N . TYR A 1 85 ? 11.631 1.483 -15.751 1.00 75.44 85 TYR A N 1
ATOM 665 C CA . TYR A 1 85 ? 10.856 0.371 -15.196 1.00 75.44 85 TYR A CA 1
ATOM 666 C C . TYR A 1 85 ? 11.359 -0.038 -13.806 1.00 75.44 85 TYR A C 1
ATOM 668 O O . TYR A 1 85 ? 10.559 -0.204 -12.889 1.00 75.44 85 TYR A O 1
ATOM 676 N N . VAL A 1 86 ? 12.680 -0.119 -13.610 1.00 78.06 86 VAL A N 1
ATOM 677 C CA . VAL A 1 86 ? 13.288 -0.442 -12.305 1.00 78.06 86 VAL A CA 1
ATOM 678 C C . VAL A 1 86 ? 12.913 0.614 -11.261 1.00 78.06 86 VAL A C 1
ATOM 680 O O . VAL A 1 86 ? 12.532 0.274 -10.138 1.00 78.06 86 VAL A O 1
ATOM 683 N N . GLN A 1 87 ? 12.936 1.896 -11.642 1.00 74.50 87 GLN A N 1
ATOM 684 C CA . GLN A 1 87 ? 12.518 2.993 -10.762 1.00 74.50 87 GLN A CA 1
ATOM 685 C C . GLN A 1 87 ? 11.023 2.935 -10.433 1.00 74.50 87 GLN A C 1
ATOM 687 O O . GLN A 1 87 ? 10.640 3.150 -9.283 1.00 74.50 87 GLN A O 1
ATOM 692 N N . PHE A 1 88 ? 10.177 2.616 -11.415 1.00 81.06 88 PHE A N 1
ATOM 693 C CA . PHE A 1 88 ? 8.740 2.458 -11.203 1.00 81.06 88 PHE A CA 1
ATOM 694 C C . PHE A 1 88 ? 8.444 1.345 -10.188 1.00 81.06 88 PHE A C 1
ATOM 696 O O . PHE A 1 88 ? 7.815 1.604 -9.164 1.00 81.06 88 PHE A O 1
ATOM 703 N N . PHE A 1 89 ? 8.953 0.129 -10.410 1.00 82.38 89 PHE A N 1
ATOM 704 C CA . PHE A 1 89 ? 8.667 -1.010 -9.528 1.00 82.38 89 PHE A CA 1
ATOM 705 C C . PHE A 1 89 ? 9.253 -0.845 -8.121 1.00 82.38 89 PHE A C 1
ATOM 707 O O . PHE A 1 89 ? 8.608 -1.235 -7.146 1.00 82.38 89 PHE A O 1
ATOM 714 N N . THR A 1 90 ? 10.422 -0.209 -7.989 1.00 82.94 90 THR A N 1
ATOM 715 C CA . THR A 1 90 ? 11.003 0.133 -6.679 1.00 82.94 90 THR A CA 1
ATOM 716 C C . THR A 1 90 ? 10.083 1.057 -5.881 1.00 82.94 90 THR A C 1
ATOM 718 O O . THR A 1 90 ? 9.726 0.749 -4.747 1.00 82.94 90 THR A O 1
ATOM 721 N N . ASN A 1 91 ? 9.646 2.166 -6.481 1.00 82.88 91 ASN A N 1
ATOM 722 C CA . ASN A 1 91 ? 8.812 3.141 -5.781 1.00 82.88 91 ASN A CA 1
ATOM 723 C C . ASN A 1 91 ? 7.424 2.572 -5.457 1.00 82.88 91 ASN A C 1
ATOM 725 O O . ASN A 1 91 ? 6.923 2.758 -4.350 1.00 82.88 91 ASN A O 1
ATOM 729 N N . GLN A 1 92 ? 6.815 1.841 -6.396 1.00 80.06 92 GLN A N 1
ATOM 730 C CA . GLN A 1 92 ? 5.517 1.199 -6.181 1.00 80.06 92 GLN A CA 1
ATOM 731 C C . GLN A 1 92 ? 5.592 0.169 -5.048 1.00 80.06 92 GLN A C 1
ATOM 733 O O . GLN A 1 92 ? 4.803 0.237 -4.108 1.00 80.06 92 GLN A O 1
ATOM 738 N N . SER A 1 93 ? 6.555 -0.757 -5.094 1.00 86.06 93 SER A N 1
ATOM 739 C CA . SER A 1 93 ? 6.682 -1.795 -4.063 1.00 86.06 93 SER A CA 1
ATOM 740 C C . SER A 1 93 ? 6.883 -1.206 -2.666 1.00 86.06 93 SER A C 1
ATOM 742 O O . SER A 1 93 ? 6.204 -1.630 -1.730 1.00 86.06 93 SER A O 1
ATOM 744 N N . GLN A 1 94 ? 7.745 -0.197 -2.517 1.00 81.44 94 GLN A N 1
ATOM 745 C CA . GLN A 1 94 ? 7.991 0.446 -1.225 1.00 81.44 94 GLN A CA 1
ATOM 746 C C . GLN A 1 94 ? 6.747 1.150 -0.676 1.00 81.44 94 GLN A C 1
ATOM 748 O O . GLN A 1 94 ? 6.359 0.904 0.468 1.00 81.44 94 GLN A O 1
ATOM 753 N N . VAL A 1 95 ? 6.096 1.991 -1.485 1.00 85.81 95 VAL A N 1
ATOM 754 C CA . VAL A 1 95 ? 4.921 2.760 -1.049 1.00 85.81 95 VAL A CA 1
ATOM 755 C C . VAL A 1 95 ? 3.779 1.828 -0.648 1.00 85.81 95 VAL A C 1
ATOM 757 O O . VAL A 1 95 ? 3.229 1.974 0.444 1.00 85.81 95 VAL A O 1
ATOM 760 N N . TRP A 1 96 ? 3.444 0.831 -1.472 1.00 84.81 96 TRP A N 1
ATOM 761 C CA . TRP A 1 96 ? 2.326 -0.072 -1.175 1.00 84.81 96 TRP A CA 1
ATOM 762 C C . TRP A 1 96 ? 2.606 -1.008 -0.001 1.00 84.81 96 TRP A C 1
ATOM 764 O O . TRP A 1 96 ? 1.697 -1.276 0.784 1.00 84.81 96 TRP A O 1
ATOM 774 N N . THR A 1 97 ? 3.860 -1.433 0.187 1.00 86.31 97 THR A N 1
ATOM 775 C CA . THR A 1 97 ? 4.260 -2.202 1.376 1.00 86.31 97 THR A CA 1
ATOM 776 C C . THR A 1 97 ? 4.092 -1.374 2.650 1.00 86.31 97 THR A C 1
ATOM 778 O O . THR A 1 97 ? 3.559 -1.877 3.642 1.00 86.31 97 THR A O 1
ATOM 781 N N . LEU A 1 98 ? 4.488 -0.094 2.631 1.00 86.06 98 LEU A N 1
ATOM 782 C CA . LEU A 1 98 ? 4.301 0.813 3.768 1.00 86.06 98 LEU A CA 1
ATOM 783 C C . LEU A 1 98 ? 2.820 1.056 4.071 1.00 86.06 98 LEU A C 1
ATOM 785 O O . LEU A 1 98 ? 2.419 0.991 5.232 1.00 86.06 98 LEU A O 1
ATOM 789 N N . VAL A 1 99 ? 1.997 1.285 3.043 1.00 83.81 99 VAL A N 1
ATOM 790 C CA . VAL A 1 99 ? 0.548 1.486 3.202 1.00 83.81 99 VAL A CA 1
ATOM 791 C C . VAL A 1 99 ? -0.125 0.236 3.778 1.00 83.81 99 VAL A C 1
ATOM 793 O O . VAL A 1 99 ? -0.889 0.346 4.737 1.00 83.81 99 VAL A O 1
ATOM 796 N N . ALA A 1 100 ? 0.182 -0.955 3.252 1.00 84.50 100 ALA A N 1
ATOM 797 C CA . ALA A 1 100 ? -0.369 -2.212 3.758 1.00 84.50 100 ALA A CA 1
ATOM 798 C C . ALA A 1 100 ? 0.055 -2.480 5.213 1.00 84.50 100 ALA A C 1
ATOM 800 O O . ALA A 1 100 ? -0.778 -2.828 6.052 1.00 84.50 100 ALA A O 1
ATOM 801 N N . SER A 1 101 ? 1.328 -2.236 5.537 1.00 84.25 101 SER A N 1
ATOM 802 C CA . SER A 1 101 ? 1.857 -2.396 6.898 1.00 84.25 101 SER A CA 1
ATOM 803 C C . SER A 1 101 ? 1.215 -1.412 7.879 1.00 84.25 101 SER A C 1
ATOM 805 O O . SER A 1 101 ? 0.782 -1.805 8.962 1.00 84.25 101 SER A O 1
ATOM 807 N N . GLY A 1 102 ? 1.097 -0.138 7.491 1.00 85.69 102 GLY A N 1
ATOM 808 C CA . GLY A 1 102 ? 0.444 0.895 8.294 1.00 85.69 102 GLY A CA 1
ATOM 809 C C . GLY A 1 102 ? -1.019 0.560 8.578 1.00 85.69 102 GLY A C 1
ATOM 810 O O . GLY A 1 102 ? -1.453 0.645 9.727 1.00 85.69 102 GLY A O 1
ATOM 811 N N . TYR A 1 103 ? -1.755 0.091 7.566 1.00 83.00 103 TYR A N 1
ATOM 812 C CA . TYR A 1 103 ? -3.136 -0.358 7.736 1.00 83.00 103 TYR A CA 1
ATOM 813 C C . TYR A 1 103 ? -3.245 -1.516 8.734 1.00 83.00 103 TYR A C 1
ATOM 815 O O . TYR A 1 103 ? -4.072 -1.464 9.645 1.00 83.00 103 TYR A O 1
ATOM 823 N N . LEU A 1 104 ? -2.380 -2.528 8.619 1.00 80.31 104 LEU A N 1
ATOM 824 C CA . LEU A 1 104 ? -2.377 -3.685 9.515 1.00 80.31 104 LEU A CA 1
ATOM 825 C C . LEU A 1 104 ? -2.115 -3.272 10.974 1.00 80.31 104 LEU A C 1
ATOM 827 O O . LEU A 1 104 ? -2.831 -3.706 11.879 1.00 80.31 104 LEU A O 1
ATOM 831 N N . ILE A 1 105 ? -1.160 -2.366 11.208 1.00 83.88 105 ILE A N 1
ATOM 832 C CA . ILE A 1 105 ? -0.877 -1.812 12.542 1.00 83.88 105 ILE A CA 1
ATOM 833 C C . ILE A 1 105 ? -2.082 -1.031 13.083 1.00 83.88 105 ILE A C 1
ATOM 835 O O . ILE A 1 105 ? -2.480 -1.219 14.240 1.00 83.88 105 ILE A O 1
ATOM 839 N N . SER A 1 106 ? -2.691 -0.167 12.264 1.00 78.75 106 SER A N 1
ATOM 840 C CA . SER A 1 106 ? -3.893 0.582 12.646 1.00 78.75 106 SER A CA 1
ATOM 841 C C . SER A 1 106 ? -5.053 -0.350 12.990 1.00 78.75 106 SER A C 1
ATOM 843 O O . SER A 1 106 ? -5.718 -0.148 14.007 1.00 78.75 106 SER A O 1
ATOM 845 N N . ARG A 1 107 ? -5.260 -1.407 12.199 1.00 78.44 107 ARG A N 1
ATOM 846 C CA . ARG A 1 107 ? -6.300 -2.417 12.409 1.00 78.44 107 ARG A CA 1
ATOM 847 C C . ARG A 1 107 ? -6.092 -3.144 13.734 1.00 78.44 107 ARG A C 1
ATOM 849 O O . ARG A 1 107 ? -7.015 -3.180 14.543 1.00 78.44 107 ARG A O 1
ATOM 856 N N . ILE A 1 108 ? -4.887 -3.651 14.006 1.00 80.19 108 ILE A N 1
ATOM 857 C CA . ILE A 1 108 ? -4.561 -4.299 15.290 1.00 80.19 108 ILE A CA 1
ATOM 858 C C . ILE A 1 108 ? -4.814 -3.340 16.458 1.00 80.19 108 ILE A C 1
ATOM 860 O O . ILE A 1 108 ? -5.459 -3.710 17.439 1.00 80.19 108 ILE A O 1
ATOM 864 N N . SER A 1 109 ? -4.367 -2.089 16.338 1.00 79.75 109 SER A N 1
ATOM 865 C CA . SER A 1 109 ? -4.539 -1.073 17.380 1.00 79.75 109 SER A CA 1
ATOM 866 C C . SER A 1 109 ? -6.014 -0.784 17.674 1.00 79.75 109 SER A C 1
ATOM 868 O O . SER A 1 109 ? -6.399 -0.673 18.839 1.00 79.75 109 SER A O 1
ATOM 870 N N . LEU A 1 110 ? -6.852 -0.678 16.638 1.00 72.50 110 LEU A N 1
ATOM 871 C CA . LEU A 1 110 ? -8.292 -0.452 16.779 1.00 72.50 110 LEU A CA 1
ATOM 872 C C . LEU A 1 110 ? -9.004 -1.675 17.360 1.00 72.50 110 LEU A C 1
ATOM 874 O O . LEU A 1 110 ? -9.829 -1.514 18.255 1.00 72.50 110 LEU A O 1
ATOM 878 N N . THR A 1 111 ? -8.646 -2.889 16.931 1.00 74.12 111 THR A N 1
ATOM 879 C CA . THR A 1 111 ? -9.199 -4.124 17.506 1.00 74.12 111 THR A CA 1
ATOM 880 C C . THR A 1 111 ? -8.852 -4.246 18.993 1.00 74.12 111 THR A C 1
ATOM 882 O O . THR A 1 111 ? -9.734 -4.517 19.803 1.00 74.12 111 THR A O 1
ATOM 885 N N . LEU A 1 112 ? -7.600 -3.988 19.386 1.00 73.62 112 LEU A N 1
ATOM 886 C CA . LEU A 1 112 ? -7.181 -4.031 20.792 1.00 73.62 112 LEU A CA 1
ATOM 887 C C . LEU A 1 112 ? -7.880 -2.963 21.641 1.00 73.62 112 LEU A C 1
ATOM 889 O O . LEU A 1 112 ? -8.293 -3.251 22.766 1.00 73.62 112 LEU A O 1
ATOM 893 N N . LYS A 1 113 ? -8.046 -1.743 21.109 1.00 73.62 113 LYS A N 1
ATOM 894 C CA . LYS A 1 113 ? -8.831 -0.686 21.767 1.00 73.62 113 LYS A CA 1
ATOM 895 C C . LYS A 1 113 ? -10.289 -1.109 21.948 1.00 73.62 113 LYS A C 1
ATOM 897 O O . LYS A 1 113 ? -10.786 -1.016 23.065 1.00 73.62 113 LYS A O 1
ATOM 902 N N . GLY A 1 114 ? -10.914 -1.663 20.908 1.00 67.88 114 GLY A N 1
ATOM 903 C CA . GLY A 1 114 ? -12.283 -2.177 20.968 1.00 67.88 114 GLY A CA 1
ATOM 904 C C . GLY A 1 114 ? -12.458 -3.284 22.012 1.00 67.88 114 GLY A C 1
ATOM 905 O O . GLY A 1 114 ? -13.359 -3.204 22.840 1.00 67.88 114 GLY A O 1
ATOM 906 N N . ILE A 1 115 ? -11.554 -4.272 22.057 1.00 71.69 115 ILE A N 1
ATOM 907 C CA . ILE A 1 115 ? -11.580 -5.341 23.076 1.00 71.69 115 ILE A CA 1
ATOM 908 C C . ILE A 1 115 ? -11.431 -4.763 24.490 1.00 71.69 115 ILE A C 1
ATOM 910 O O . ILE A 1 115 ? -12.135 -5.176 25.412 1.00 71.69 115 ILE A O 1
ATOM 914 N N . LYS A 1 116 ? -10.522 -3.799 24.682 1.00 71.25 116 LYS A N 1
ATOM 915 C CA . LYS A 1 116 ? -10.299 -3.159 25.986 1.00 71.25 116 LYS A CA 1
ATOM 916 C C . LYS A 1 116 ? -11.518 -2.360 26.450 1.00 71.25 116 LYS A C 1
ATOM 918 O O . LYS A 1 116 ? -11.803 -2.347 27.644 1.00 71.25 116 LYS A O 1
ATOM 923 N N . GLU A 1 117 ? -12.223 -1.711 25.530 1.00 69.69 117 GLU A N 1
ATOM 924 C CA . GLU A 1 117 ? -13.421 -0.921 25.820 1.00 69.69 117 GLU A CA 1
ATOM 925 C C . GLU A 1 117 ? -14.614 -1.817 26.180 1.00 69.69 117 GLU A C 1
ATOM 927 O O . GLU A 1 117 ? -15.229 -1.598 27.223 1.00 69.69 117 GLU A O 1
ATOM 932 N N . ILE A 1 118 ? -14.824 -2.912 25.436 1.00 68.12 118 ILE A N 1
ATOM 933 C CA . ILE A 1 118 ? -15.811 -3.961 25.766 1.00 68.12 118 ILE A CA 1
ATOM 934 C C . ILE A 1 118 ? -15.529 -4.564 27.150 1.00 68.12 118 ILE A C 1
ATOM 936 O O . ILE A 1 118 ? -16.436 -4.731 27.961 1.00 68.12 118 ILE A O 1
ATOM 940 N N . LYS A 1 119 ? -14.259 -4.851 27.464 1.00 66.00 119 LYS A N 1
ATOM 941 C CA . LYS A 1 119 ? -13.865 -5.395 28.774 1.00 66.00 119 LYS A CA 1
ATOM 942 C C . LYS A 1 119 ? -14.067 -4.397 29.924 1.00 66.00 119 LYS A C 1
ATOM 944 O O . LYS A 1 119 ? -14.271 -4.822 31.056 1.00 66.00 119 LYS A O 1
ATOM 949 N N . LYS A 1 120 ? -13.970 -3.088 29.662 1.00 64.12 120 LYS A N 1
ATOM 950 C CA . LYS A 1 120 ? -14.058 -2.034 30.687 1.00 64.12 120 LYS A CA 1
ATOM 951 C C . LYS A 1 120 ? -15.498 -1.645 31.023 1.00 64.12 120 LYS A C 1
ATOM 953 O O . LYS A 1 120 ? -15.760 -1.323 32.176 1.00 64.12 120 LYS A O 1
ATOM 958 N N . HIS A 1 121 ? -16.397 -1.638 30.041 1.00 61.59 121 HIS A N 1
ATOM 959 C CA . HIS A 1 121 ? -17.767 -1.157 30.234 1.00 61.59 121 HIS A CA 1
ATOM 960 C C . HIS A 1 121 ? -18.771 -2.232 30.658 1.00 61.59 121 HIS A C 1
ATOM 962 O O . HIS A 1 121 ? -19.897 -1.882 30.989 1.00 61.59 121 HIS A O 1
ATOM 968 N N . GLY A 1 122 ? -18.361 -3.502 30.736 1.00 49.50 122 GLY A N 1
ATOM 969 C CA . GLY A 1 122 ? -19.313 -4.593 30.900 1.00 49.50 122 GLY A CA 1
ATOM 970 C C . GLY A 1 122 ? -20.031 -4.802 29.574 1.00 49.50 122 GLY A C 1
ATOM 971 O O . GLY A 1 122 ? -20.468 -3.866 28.909 1.00 49.50 122 GLY A O 1
ATOM 972 N N . ALA A 1 123 ? -20.036 -6.037 29.114 1.00 50.44 123 ALA A N 1
ATOM 973 C CA . ALA A 1 123 ? -20.507 -6.334 27.789 1.00 50.44 123 ALA A CA 1
ATOM 974 C C . ALA A 1 123 ? -22.035 -6.461 27.852 1.00 50.44 123 ALA A C 1
ATOM 976 O O . ALA A 1 123 ? -22.544 -7.533 28.166 1.00 50.44 123 ALA A O 1
ATOM 977 N N . ASP A 1 124 ? -22.735 -5.344 27.641 1.00 48.25 124 ASP A N 1
ATOM 978 C CA . ASP A 1 124 ? -24.192 -5.312 27.484 1.00 48.25 124 ASP A CA 1
ATOM 979 C C . ASP A 1 124 ? -24.520 -5.964 26.133 1.00 48.25 124 ASP A C 1
ATOM 981 O O . ASP A 1 124 ? -24.571 -5.322 25.082 1.00 48.25 124 ASP A O 1
ATOM 985 N N . TRP A 1 125 ? -24.580 -7.295 26.150 1.00 52.41 125 TRP A N 1
ATOM 986 C CA . TRP A 1 125 ? -24.957 -8.140 25.019 1.00 52.41 125 TRP A CA 1
ATOM 987 C C . TRP A 1 125 ? -26.418 -8.594 25.132 1.00 52.41 125 TRP A C 1
ATOM 989 O O . TRP A 1 125 ? -26.704 -9.768 24.890 1.00 52.41 125 TRP A O 1
ATOM 999 N N . GLU A 1 126 ? -27.326 -7.688 25.494 1.00 37.19 126 GLU A N 1
ATOM 1000 C CA . GLU A 1 126 ? -28.767 -7.901 25.290 1.00 37.19 126 GLU A CA 1
ATOM 1001 C C . GLU A 1 126 ? -29.199 -7.436 23.890 1.00 37.19 126 GLU A C 1
ATOM 1003 O O . GLU A 1 126 ? -28.858 -6.297 23.485 1.00 37.19 126 GLU A O 1
#

Foldseek 3Di:
DVPLVVVLVVVVVVVVVVVVVVVVVCCVVQFDADDPRHTPLLRRCQLVDDHVVVVVLVVLLVVLVVLVVVLVVCVVVVHDPVDSSNVNSVSSNVVSVVVSVVVVVVSVVVSVVSVVVCVVPPPPPD